Protein AF-A0A4S3FTH3-F1 (afdb_monomer)

Secondary structure (DSSP, 8-state):
------TTTT----B----HHHHHHHHHHHTS---SSHHHHHHHHHHHHHHHHTTTS-BHHHHHHHHHHHHHHHTTS-HHHHHHHHHTT-

Foldseek 3Di:
DPPPPDPLPPPDWAAADDDPVNLVVLVVVLPDDDDPDPLRVLVNVLSVCCNVPCVVRRTPSVNVVSVVVSLVVCPPPDPVSNVSNVVVVD

Mean predicted aligned error: 4.24 Å

pLDDT: mean 91.96, std 10.02, range [39.34, 98.31]

Radius of gyration: 14.23 Å; Cα contacts (8 Å, |Δi|>4): 72; chains: 1; bounding box: 38×28×33 Å

Structure (mmCIF, N/CA/C/O backbone):
data_AF-A0A4S3FTH3-F1
#
_entry.id   AF-A0A4S3FTH3-F1
#
loop_
_atom_site.group_PDB
_atom_site.id
_atom_site.type_symbol
_atom_site.label_atom_id
_atom_site.label_alt_id
_atom_site.label_comp_id
_atom_site.label_asym_id
_atom_site.label_entity_id
_atom_site.label_seq_id
_atom_site.pdbx_PDB_ins_code
_atom_site.Cartn_x
_atom_site.Cartn_y
_atom_site.Cartn_z
_atom_site.occupancy
_atom_site.B_iso_or_equiv
_atom_site.auth_seq_id
_atom_site.auth_comp_id
_atom_site.auth_asym_id
_atom_site.auth_atom_id
_atom_site.pdbx_PDB_model_num
ATOM 1 N N . MET A 1 1 ? -26.494 -18.632 -0.562 1.00 39.34 1 MET A N 1
ATOM 2 C CA . MET A 1 1 ? -25.043 -18.703 -0.832 1.00 39.34 1 MET A CA 1
ATOM 3 C C . MET A 1 1 ? -24.675 -17.528 -1.718 1.00 39.34 1 MET A C 1
ATOM 5 O O . MET A 1 1 ? -24.890 -17.589 -2.920 1.00 39.34 1 MET A O 1
ATOM 9 N N . THR A 1 2 ? -24.218 -16.423 -1.138 1.00 43.78 2 THR A N 1
ATOM 10 C CA . THR A 1 2 ? -23.643 -15.321 -1.916 1.00 43.78 2 THR A CA 1
ATOM 11 C C . THR A 1 2 ? -22.274 -15.784 -2.397 1.00 43.78 2 THR A C 1
ATOM 13 O O . THR A 1 2 ? -21.389 -16.048 -1.590 1.00 43.78 2 THR A O 1
ATOM 16 N N . ILE A 1 3 ? -22.119 -15.963 -3.708 1.00 52.09 3 ILE A N 1
ATOM 17 C CA . ILE A 1 3 ? -20.813 -16.202 -4.320 1.00 52.09 3 ILE A CA 1
ATOM 18 C C . ILE A 1 3 ? -20.043 -14.889 -4.174 1.00 52.09 3 ILE A C 1
ATOM 20 O O . ILE A 1 3 ? -20.237 -13.960 -4.956 1.00 52.09 3 ILE A O 1
ATOM 24 N N . THR A 1 4 ? -19.215 -14.774 -3.137 1.00 71.19 4 THR A N 1
ATOM 25 C CA . THR A 1 4 ? -18.263 -13.669 -3.026 1.00 71.19 4 THR A CA 1
ATOM 26 C C . THR A 1 4 ? -17.229 -13.872 -4.125 1.00 71.19 4 THR A C 1
ATOM 28 O O . THR A 1 4 ? -16.353 -14.728 -4.025 1.00 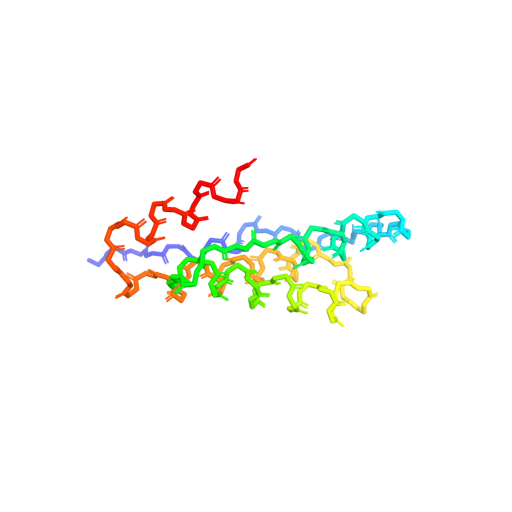71.19 4 THR A O 1
ATOM 31 N N . ARG A 1 5 ? -17.388 -13.149 -5.236 1.00 73.12 5 ARG A N 1
ATOM 32 C CA . ARG A 1 5 ? -16.445 -13.175 -6.357 1.00 73.12 5 ARG A CA 1
ATOM 33 C C . ARG A 1 5 ? -15.068 -12.733 -5.854 1.00 73.12 5 ARG A C 1
ATOM 35 O O . ARG A 1 5 ? -14.977 -11.679 -5.231 1.00 73.12 5 ARG A O 1
ATOM 42 N N . ASP A 1 6 ? -14.015 -13.501 -6.148 1.00 79.31 6 ASP A N 1
ATOM 43 C CA . ASP A 1 6 ? -12.639 -13.077 -5.857 1.00 79.31 6 ASP A CA 1
ATOM 44 C C . ASP A 1 6 ? -12.369 -11.745 -6.585 1.00 79.31 6 ASP A C 1
ATOM 46 O O . ASP A 1 6 ? -12.457 -11.711 -7.821 1.00 79.31 6 ASP A O 1
ATOM 50 N N . PRO A 1 7 ? -12.061 -10.648 -5.869 1.00 80.94 7 PRO A N 1
ATOM 51 C CA . PRO A 1 7 ? -11.826 -9.343 -6.481 1.00 80.94 7 PRO A CA 1
ATOM 52 C C . PRO A 1 7 ? -10.637 -9.337 -7.452 1.00 80.94 7 PRO A C 1
ATOM 54 O O .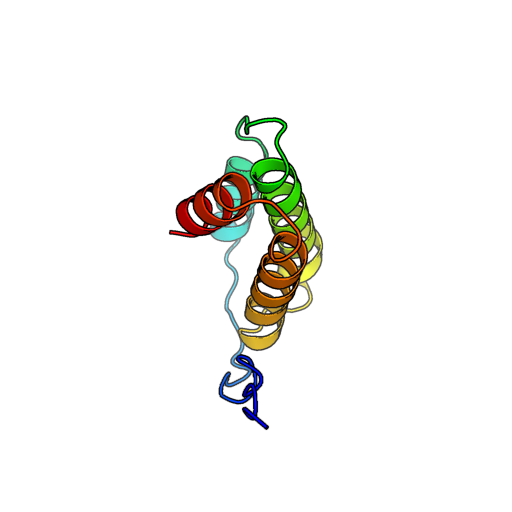 PRO A 1 7 ? -10.572 -8.467 -8.320 1.00 80.94 7 PRO A O 1
ATOM 57 N N . LEU A 1 8 ? -9.719 -10.308 -7.364 1.00 88.25 8 LEU A 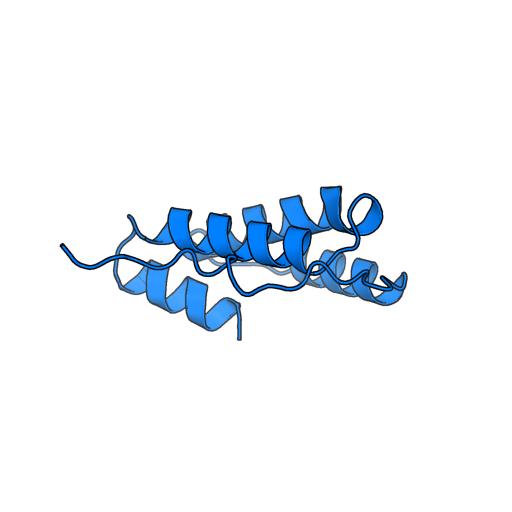N 1
ATOM 58 C CA . LEU A 1 8 ? -8.603 -10.425 -8.305 1.00 88.25 8 LEU A CA 1
ATOM 59 C C . LEU A 1 8 ? -8.948 -11.207 -9.578 1.00 88.25 8 LEU A C 1
ATOM 61 O O . LEU A 1 8 ? -8.181 -11.153 -10.535 1.00 88.25 8 LEU A O 1
ATOM 65 N N . SER A 1 9 ? -10.104 -11.879 -9.642 1.00 88.19 9 SER A N 1
ATOM 66 C CA . SER A 1 9 ? -10.488 -12.722 -10.790 1.00 88.19 9 SER A CA 1
ATOM 67 C C . SER A 1 9 ? -10.606 -11.968 -12.121 1.00 88.19 9 SER A C 1
ATOM 69 O O . SER A 1 9 ? -10.522 -12.577 -13.184 1.00 88.19 9 SER A O 1
ATOM 71 N N . SER A 1 10 ? -10.794 -10.646 -12.083 1.00 87.81 10 SER A N 1
ATOM 72 C CA . SER A 1 10 ? -10.842 -9.776 -13.266 1.00 87.81 10 SER A CA 1
ATOM 73 C C . SER A 1 10 ? -9.569 -8.950 -13.478 1.00 87.81 10 SER A C 1
ATOM 75 O O . SER A 1 10 ? -9.531 -8.105 -14.373 1.00 87.81 10 SER A O 1
ATOM 77 N N . VAL A 1 11 ? -8.540 -9.126 -12.646 1.00 90.19 11 VAL A N 1
ATOM 78 C CA . VAL A 1 11 ? -7.293 -8.365 -12.762 1.00 90.19 11 VAL A CA 1
ATOM 79 C C . VAL A 1 11 ? -6.408 -9.019 -13.813 1.00 90.19 11 VAL A C 1
ATOM 81 O O . VAL A 1 11 ? -5.865 -10.099 -13.607 1.00 90.19 11 VAL A O 1
ATOM 84 N N . VAL A 1 12 ? -6.233 -8.328 -14.938 1.00 91.19 12 VAL A N 1
ATOM 85 C CA . VAL A 1 12 ? -5.222 -8.692 -15.934 1.00 91.19 12 VAL A CA 1
ATOM 86 C C . VAL A 1 12 ? -3.834 -8.474 -15.335 1.00 91.19 12 VAL A C 1
ATOM 88 O O . VAL A 1 12 ? -3.530 -7.372 -14.862 1.00 91.19 12 VAL A O 1
ATOM 91 N N . ASP A 1 13 ? -2.999 -9.511 -15.375 1.00 94.06 13 ASP A N 1
ATOM 92 C CA . ASP A 1 13 ? -1.619 -9.463 -14.897 1.00 94.06 13 ASP A CA 1
ATOM 93 C C . ASP A 1 13 ? -0.708 -8.736 -15.897 1.00 94.06 13 ASP A C 1
ATOM 95 O O . ASP A 1 13 ? 0.024 -9.334 -16.681 1.00 94.06 13 ASP A O 1
ATOM 99 N N . ALA A 1 14 ? -0.829 -7.409 -15.924 1.00 94.19 14 ALA A N 1
ATOM 100 C CA . ALA A 1 14 ? -0.035 -6.548 -16.789 1.00 94.19 14 ALA A CA 1
ATOM 101 C C . ALA A 1 14 ? 1.297 -6.168 -16.116 1.00 94.19 14 ALA A C 1
ATOM 103 O O . ALA A 1 14 ? 1.292 -5.839 -14.922 1.00 94.19 14 ALA A O 1
ATOM 104 N N . PRO A 1 15 ? 2.421 -6.142 -16.858 1.00 96.31 15 PRO A N 1
ATOM 105 C CA . PRO A 1 15 ? 3.682 -5.639 -16.335 1.00 96.31 15 PRO A CA 1
ATOM 106 C C . PRO A 1 15 ? 3.570 -4.144 -16.009 1.00 96.31 15 PRO A C 1
ATOM 108 O O . PRO A 1 15 ? 2.903 -3.377 -16.705 1.00 96.31 15 PRO A O 1
ATOM 111 N N . LEU A 1 16 ? 4.246 -3.732 -14.946 1.00 95.62 16 LEU A N 1
ATOM 112 C CA . LEU A 1 16 ? 4.379 -2.355 -14.500 1.00 95.62 16 LEU A CA 1
ATOM 113 C C . LEU A 1 16 ? 5.810 -1.890 -14.754 1.00 95.62 16 LEU A C 1
ATOM 115 O O . LEU A 1 16 ? 6.769 -2.623 -14.530 1.00 95.62 16 LEU A O 1
ATOM 119 N N . PHE A 1 17 ? 5.965 -0.641 -15.174 1.00 95.19 17 PHE A N 1
ATOM 120 C CA . PHE A 1 17 ? 7.276 -0.012 -15.251 1.00 95.19 17 PHE A CA 1
ATOM 121 C C . PHE A 1 17 ? 7.499 0.836 -13.999 1.00 95.19 17 PHE A C 1
ATOM 123 O O . PHE A 1 17 ? 6.956 1.935 -13.872 1.00 95.19 17 PHE A O 1
ATOM 130 N N . ILE A 1 18 ? 8.262 0.304 -13.043 1.00 94.00 18 ILE A N 1
ATOM 131 C CA . ILE A 1 18 ? 8.553 0.989 -11.781 1.00 94.00 18 ILE A CA 1
ATOM 132 C C . ILE A 1 18 ? 9.821 1.823 -11.950 1.00 94.00 18 ILE A C 1
ATOM 134 O O . ILE A 1 18 ? 10.931 1.297 -11.975 1.00 94.00 18 ILE A O 1
ATOM 138 N N . VAL A 1 19 ? 9.660 3.139 -12.064 1.00 94.75 19 VAL A N 1
ATOM 139 C CA . VAL A 1 19 ? 10.801 4.063 -12.124 1.00 94.75 19 VAL A CA 1
ATOM 140 C C . VAL A 1 19 ? 1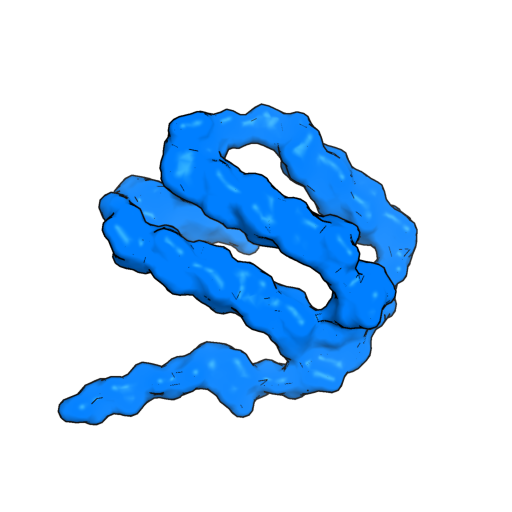1.370 4.330 -10.724 1.00 94.75 19 VAL A C 1
ATOM 142 O O . VAL A 1 19 ? 10.602 4.327 -9.757 1.00 94.75 19 VAL A O 1
ATOM 145 N N . PRO A 1 20 ? 12.674 4.647 -10.582 1.00 95.44 20 PRO A N 1
ATOM 146 C CA . PRO A 1 20 ? 13.298 4.897 -9.277 1.00 95.44 20 PRO A CA 1
ATOM 147 C C . PRO A 1 20 ? 12.542 5.909 -8.407 1.00 95.44 20 PRO A C 1
ATOM 149 O O . PRO A 1 20 ? 12.301 5.656 -7.230 1.00 95.44 20 PRO A O 1
ATOM 152 N N . ARG A 1 21 ? 12.035 6.989 -9.018 1.00 96.75 21 ARG A N 1
ATOM 153 C CA . ARG A 1 21 ? 11.244 8.021 -8.330 1.00 96.75 21 ARG A CA 1
ATOM 154 C C . ARG A 1 21 ? 9.994 7.474 -7.627 1.00 96.75 21 ARG A C 1
ATOM 156 O O . ARG A 1 21 ? 9.587 8.030 -6.613 1.00 96.75 21 ARG A O 1
ATOM 163 N N . VAL A 1 22 ? 9.369 6.418 -8.152 1.00 95.31 22 VAL A N 1
ATOM 164 C CA . VAL A 1 22 ? 8.203 5.786 -7.508 1.00 95.31 22 VAL A CA 1
ATOM 165 C C . VAL A 1 22 ? 8.630 5.075 -6.228 1.00 95.31 22 VAL A C 1
ATOM 167 O O . VAL A 1 22 ? 7.959 5.208 -5.209 1.00 95.31 22 VAL A O 1
ATOM 170 N N . LEU A 1 23 ? 9.770 4.379 -6.247 1.00 96.06 23 LEU A N 1
ATOM 171 C CA . LEU A 1 23 ? 10.323 3.740 -5.052 1.00 96.06 23 LEU A CA 1
ATOM 172 C C . LEU A 1 23 ? 10.742 4.779 -4.013 1.00 96.06 23 LEU A C 1
ATOM 174 O O . LEU A 1 23 ? 10.474 4.596 -2.831 1.00 96.06 23 LEU A O 1
ATOM 178 N N . ASP A 1 24 ? 11.340 5.889 -4.442 1.00 97.69 24 ASP A N 1
ATOM 179 C CA . ASP A 1 24 ? 11.723 6.974 -3.536 1.00 97.69 24 ASP A CA 1
ATOM 180 C C . ASP A 1 24 ? 10.503 7.634 -2.891 1.00 97.69 24 ASP A C 1
ATOM 182 O O . ASP A 1 24 ? 10.497 7.879 -1.686 1.00 97.69 24 ASP A O 1
ATOM 186 N N . ALA A 1 25 ? 9.434 7.855 -3.661 1.00 96.56 25 ALA A N 1
ATOM 187 C CA . ALA A 1 25 ? 8.172 8.354 -3.128 1.00 96.56 25 ALA A CA 1
ATOM 188 C C . ALA A 1 25 ? 7.541 7.365 -2.136 1.00 96.56 25 ALA A C 1
ATOM 190 O O . ALA A 1 25 ? 7.048 7.785 -1.091 1.00 96.56 25 ALA A O 1
ATOM 191 N N . LEU A 1 26 ? 7.598 6.062 -2.425 1.00 96.12 26 LEU A N 1
ATOM 192 C CA . LEU A 1 26 ? 7.081 5.024 -1.536 1.00 96.12 26 LEU A CA 1
ATOM 193 C C . LEU A 1 26 ? 7.879 4.946 -0.225 1.00 96.12 26 LEU A C 1
ATOM 195 O O . LEU A 1 26 ? 7.279 4.856 0.843 1.00 96.12 26 LEU A O 1
ATOM 199 N N . ARG A 1 27 ? 9.213 5.065 -0.285 1.00 97.75 27 ARG A N 1
ATOM 200 C CA . ARG A 1 27 ? 10.087 5.169 0.900 1.00 97.75 27 ARG A CA 1
ATOM 201 C C . ARG A 1 27 ? 9.772 6.421 1.710 1.00 97.75 27 ARG A C 1
ATOM 203 O O . ARG A 1 27 ? 9.541 6.336 2.907 1.00 97.75 27 ARG A O 1
ATOM 210 N N . ALA A 1 28 ? 9.682 7.579 1.059 1.00 97.25 28 ALA A N 1
ATOM 211 C CA . ALA A 1 28 ? 9.349 8.828 1.738 1.00 97.25 28 ALA A CA 1
ATOM 212 C C . ALA A 1 28 ? 7.956 8.779 2.384 1.00 97.25 28 ALA A C 1
ATOM 214 O O . ALA A 1 28 ? 7.754 9.324 3.466 1.00 97.25 28 ALA A O 1
ATOM 215 N N . TYR A 1 29 ? 6.991 8.118 1.739 1.00 95.38 29 TYR A N 1
ATOM 216 C CA . TYR A 1 29 ? 5.674 7.884 2.319 1.00 95.38 29 TYR A CA 1
ATOM 217 C C . TYR A 1 29 ? 5.746 6.924 3.510 1.00 95.38 29 TYR A C 1
ATOM 219 O O . TYR A 1 29 ? 5.074 7.182 4.505 1.00 95.38 29 TYR A O 1
ATOM 227 N N . ARG A 1 30 ? 6.587 5.877 3.453 1.00 95.50 30 ARG A N 1
ATOM 228 C CA . ARG A 1 30 ? 6.831 4.912 4.541 1.00 95.50 30 ARG A CA 1
ATOM 229 C C . ARG A 1 30 ? 7.389 5.553 5.818 1.00 95.50 30 ARG A C 1
ATOM 231 O O . ARG A 1 30 ? 6.953 5.172 6.905 1.00 95.50 30 ARG A O 1
ATOM 238 N N . GLU A 1 31 ? 8.238 6.563 5.689 1.00 96.19 31 GLU A N 1
ATOM 239 C CA . GLU A 1 31 ? 8.843 7.279 6.824 1.00 96.19 31 GLU A CA 1
ATOM 240 C C . GLU A 1 31 ? 7.910 8.295 7.504 1.00 96.19 31 GLU A C 1
ATOM 242 O O . GLU A 1 31 ? 8.238 8.839 8.559 1.00 96.19 31 GLU A O 1
ATOM 247 N N . ARG A 1 32 ? 6.736 8.591 6.926 1.00 93.94 32 ARG A N 1
ATOM 248 C CA . ARG A 1 32 ? 5.798 9.530 7.555 1.00 93.94 32 ARG A CA 1
ATOM 249 C C . ARG A 1 32 ? 5.271 8.961 8.877 1.00 93.94 32 ARG A C 1
ATOM 251 O O . ARG A 1 32 ? 4.880 7.793 8.900 1.00 93.94 32 ARG A O 1
ATOM 258 N N . PRO A 1 33 ? 5.182 9.776 9.945 1.00 91.69 33 PRO A N 1
ATOM 259 C CA . PRO A 1 33 ? 4.515 9.372 11.175 1.00 91.69 33 PRO A CA 1
ATOM 260 C C . PRO A 1 33 ? 3.066 8.971 10.900 1.00 91.69 33 PRO A C 1
ATOM 262 O O . PRO A 1 33 ? 2.354 9.657 10.163 1.00 91.69 33 PRO A O 1
ATOM 265 N N . ARG A 1 34 ? 2.623 7.878 11.519 1.00 88.56 34 ARG A N 1
ATOM 266 C CA . ARG A 1 34 ? 1.233 7.410 11.477 1.00 88.56 34 ARG A CA 1
ATOM 267 C C . ARG A 1 34 ? 0.728 7.157 12.886 1.00 88.56 34 ARG A C 1
ATOM 269 O O . ARG A 1 34 ? 1.511 7.012 13.824 1.00 88.56 34 ARG A O 1
ATOM 276 N N . SER A 1 35 ? -0.590 7.111 13.028 1.00 86.44 35 SER A N 1
ATOM 277 C CA . SER A 1 35 ? -1.237 6.704 14.268 1.00 86.44 35 SER A CA 1
ATOM 278 C C . SER A 1 35 ? -0.830 5.276 14.634 1.00 86.44 35 SER A C 1
ATOM 280 O O . SER A 1 35 ? -0.829 4.384 13.790 1.00 86.44 35 SER A O 1
ATOM 282 N N . ALA A 1 36 ? -0.530 5.044 15.912 1.00 89.69 36 ALA A N 1
ATOM 283 C CA . ALA A 1 36 ? -0.222 3.716 16.450 1.00 89.69 36 ALA A CA 1
ATOM 284 C C . ALA A 1 36 ? -1.492 2.864 16.661 1.00 89.69 36 ALA A C 1
ATOM 286 O O . ALA A 1 36 ? -1.661 2.220 17.692 1.00 89.69 36 ALA A O 1
ATOM 287 N N . ASN A 1 37 ? -2.416 2.913 15.702 1.00 91.75 37 ASN A N 1
ATOM 288 C CA . ASN A 1 37 ? -3.663 2.159 15.703 1.00 91.75 37 ASN A CA 1
ATOM 289 C C . ASN A 1 37 ? -3.612 1.035 14.649 1.00 91.75 37 ASN A C 1
ATOM 291 O O . ASN A 1 37 ? -2.692 1.019 13.822 1.00 91.75 37 ASN A O 1
ATOM 295 N N . PRO A 1 38 ? -4.574 0.093 14.651 1.00 93.12 38 PRO A N 1
ATOM 296 C CA . PRO A 1 38 ? -4.550 -1.041 13.726 1.00 93.12 38 PRO A CA 1
ATOM 297 C C . PRO A 1 38 ? -4.479 -0.624 12.250 1.00 93.12 38 PRO A C 1
ATOM 299 O O . PRO A 1 38 ? -3.758 -1.237 11.466 1.00 93.12 38 PRO A O 1
ATOM 302 N N . ALA A 1 39 ? -5.148 0.472 11.875 1.00 94.44 39 ALA A N 1
ATOM 303 C CA . ALA A 1 39 ? -5.103 1.014 10.518 1.00 94.44 39 ALA A CA 1
ATOM 304 C C . ALA A 1 39 ? -3.690 1.467 10.111 1.00 94.44 39 ALA A C 1
ATOM 306 O O . ALA A 1 39 ? -3.210 1.111 9.034 1.00 94.44 39 ALA A O 1
ATOM 307 N N . GLY A 1 40 ? -3.009 2.223 10.978 1.00 94.81 40 GLY A N 1
ATOM 308 C CA . GLY A 1 40 ? -1.636 2.672 10.754 1.00 94.81 40 GLY A CA 1
ATOM 309 C C . GLY A 1 40 ? -0.658 1.503 10.659 1.00 94.81 40 GLY A C 1
ATOM 310 O O . GLY A 1 40 ? 0.122 1.436 9.712 1.00 94.81 40 GLY A O 1
ATOM 311 N N . ALA A 1 41 ? -0.761 0.535 11.573 1.00 94.50 41 ALA A N 1
ATOM 312 C CA . ALA A 1 41 ? 0.067 -0.671 11.553 1.00 94.50 41 ALA A CA 1
ATOM 313 C C . ALA A 1 41 ? -0.130 -1.492 10.266 1.00 94.50 41 ALA A C 1
ATOM 315 O O . ALA A 1 41 ? 0.836 -1.984 9.678 1.00 94.50 41 ALA A O 1
ATOM 316 N N . GLN A 1 42 ? -1.372 -1.604 9.787 1.00 95.56 42 GLN A N 1
ATOM 317 C CA . GLN A 1 42 ? -1.661 -2.356 8.573 1.00 95.56 42 GLN A CA 1
ATOM 318 C C . GLN A 1 42 ? -1.195 -1.643 7.301 1.00 95.56 42 GLN A C 1
ATOM 320 O O . GLN A 1 42 ? -0.781 -2.297 6.337 1.00 95.56 42 GLN A O 1
ATOM 325 N N . LEU A 1 43 ? -1.222 -0.310 7.295 1.00 96.56 43 LEU A N 1
ATOM 326 C CA . LEU A 1 43 ? -0.656 0.480 6.209 1.00 96.56 43 LEU A CA 1
ATOM 327 C C . LEU A 1 43 ? 0.868 0.332 6.156 1.00 96.56 43 LEU A C 1
ATOM 329 O O . LEU A 1 43 ? 1.409 0.109 5.075 1.00 96.56 43 LEU A O 1
ATOM 333 N N . ASP A 1 44 ? 1.550 0.358 7.300 1.00 96.50 44 ASP A N 1
ATOM 334 C CA . ASP A 1 44 ? 2.993 0.101 7.387 1.00 96.50 44 ASP A CA 1
ATOM 335 C C . ASP A 1 44 ? 3.351 -1.263 6.804 1.00 96.50 44 ASP A C 1
ATOM 337 O O . ASP A 1 44 ? 4.208 -1.357 5.925 1.00 96.50 44 ASP A O 1
ATOM 341 N N . ALA A 1 45 ? 2.621 -2.303 7.209 1.00 96.75 45 ALA A N 1
ATOM 342 C CA . ALA A 1 45 ? 2.825 -3.652 6.700 1.00 96.75 45 ALA A CA 1
ATOM 343 C C . ALA A 1 45 ? 2.590 -3.756 5.181 1.00 96.75 45 ALA A C 1
ATOM 345 O O . ALA A 1 45 ? 3.313 -4.476 4.487 1.00 96.75 45 ALA A O 1
ATOM 346 N N . LEU A 1 46 ? 1.593 -3.047 4.635 1.00 97.69 46 LEU A N 1
ATOM 347 C CA . LEU A 1 46 ? 1.374 -2.973 3.187 1.00 97.69 46 LEU A CA 1
ATOM 348 C C . LEU A 1 46 ? 2.564 -2.311 2.478 1.00 97.69 46 LEU A C 1
ATOM 350 O O . LEU A 1 46 ? 3.062 -2.853 1.490 1.00 97.69 46 LEU A O 1
ATOM 354 N N . LEU A 1 47 ? 3.029 -1.168 2.980 1.00 97.69 47 LEU A N 1
ATOM 355 C CA . LEU A 1 47 ? 4.149 -0.430 2.399 1.00 97.69 47 LEU A CA 1
ATOM 356 C C . LEU A 1 47 ? 5.451 -1.236 2.446 1.00 97.69 47 LEU A C 1
ATOM 358 O O . LEU A 1 47 ? 6.177 -1.261 1.453 1.00 97.69 47 LEU A O 1
ATOM 362 N N . ASP A 1 48 ? 5.705 -1.947 3.545 1.00 97.94 48 ASP A N 1
ATOM 363 C C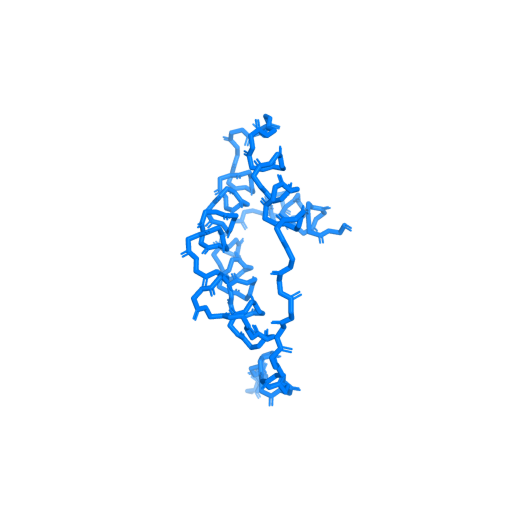A . ASP A 1 48 ? 6.872 -2.819 3.701 1.00 97.94 48 ASP A CA 1
ATOM 364 C C . ASP A 1 48 ? 6.861 -3.957 2.675 1.00 97.94 48 ASP A C 1
ATOM 366 O O . ASP A 1 48 ? 7.865 -4.199 1.999 1.00 97.94 48 ASP A O 1
ATOM 370 N N . ARG A 1 49 ? 5.703 -4.604 2.469 1.00 98.31 49 ARG A N 1
ATOM 371 C CA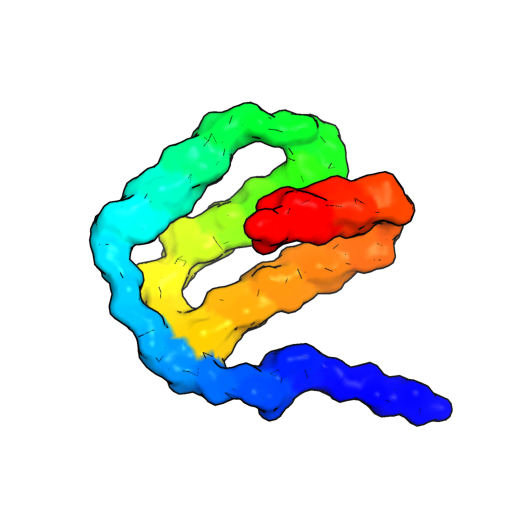 . ARG A 1 49 ? 5.543 -5.621 1.417 1.00 98.31 49 ARG A CA 1
ATOM 372 C C . ARG A 1 49 ? 5.813 -5.042 0.031 1.00 98.31 49 ARG A C 1
ATOM 374 O O . ARG A 1 49 ? 6.554 -5.649 -0.742 1.00 98.31 49 ARG A O 1
ATOM 381 N N . LEU A 1 50 ? 5.238 -3.879 -0.288 1.00 98.06 50 LEU A N 1
ATOM 382 C CA . LEU A 1 50 ? 5.427 -3.224 -1.585 1.00 98.06 50 LEU A CA 1
ATOM 383 C C . LEU A 1 50 ? 6.900 -2.864 -1.823 1.00 98.06 50 LEU A C 1
ATOM 385 O O . LEU A 1 50 ? 7.434 -3.198 -2.879 1.00 98.06 50 LEU A O 1
ATOM 389 N N . LEU A 1 51 ? 7.571 -2.246 -0.848 1.00 97.81 51 LEU A N 1
ATOM 390 C CA . LEU A 1 51 ? 8.985 -1.871 -0.946 1.00 97.81 51 LEU A CA 1
ATOM 391 C C . LEU A 1 51 ? 9.905 -3.081 -1.121 1.00 97.81 51 LEU A C 1
ATOM 393 O O . LEU A 1 51 ? 10.855 -3.009 -1.900 1.00 97.81 51 LEU A O 1
ATOM 397 N N . ALA A 1 52 ? 9.613 -4.188 -0.437 1.00 97.44 52 ALA A N 1
ATOM 398 C CA . ALA A 1 52 ? 10.404 -5.408 -0.535 1.00 97.44 52 ALA A CA 1
ATOM 399 C C . ALA A 1 52 ? 10.217 -6.145 -1.873 1.00 97.44 52 ALA A C 1
ATOM 401 O O . ALA A 1 52 ? 11.150 -6.786 -2.353 1.00 97.44 52 ALA A O 1
ATOM 402 N N . GLY A 1 53 ? 9.019 -6.087 -2.470 1.00 96.75 53 GLY A N 1
ATOM 403 C CA . GLY A 1 53 ? 8.652 -6.988 -3.566 1.00 96.75 53 GLY A CA 1
ATOM 404 C C . GLY A 1 53 ? 8.394 -6.348 -4.929 1.00 96.75 53 GLY A C 1
ATOM 405 O O . GLY A 1 53 ? 8.587 -7.020 -5.940 1.00 96.75 53 GLY A O 1
ATOM 406 N N . VAL A 1 54 ? 8.000 -5.071 -5.013 1.00 96.81 54 VAL A N 1
ATOM 407 C CA . VAL A 1 54 ? 7.481 -4.500 -6.275 1.00 96.81 54 VAL A CA 1
ATOM 408 C C . VAL A 1 54 ? 8.535 -4.413 -7.382 1.00 96.81 54 VAL A C 1
ATOM 410 O O . VAL A 1 54 ? 8.198 -4.518 -8.555 1.00 96.81 54 VAL A O 1
ATOM 413 N N . ALA A 1 55 ? 9.817 -4.268 -7.032 1.00 94.69 55 ALA A N 1
ATOM 414 C CA . ALA A 1 55 ? 10.905 -4.266 -8.010 1.00 94.69 55 ALA A CA 1
ATOM 415 C C . ALA A 1 55 ? 11.188 -5.670 -8.580 1.00 94.69 55 ALA A C 1
ATOM 417 O O . ALA A 1 55 ? 11.557 -5.791 -9.745 1.00 94.69 55 ALA A O 1
ATOM 418 N N . ALA A 1 56 ? 10.995 -6.722 -7.776 1.00 96.19 56 ALA A N 1
ATOM 419 C CA . ALA A 1 56 ? 11.165 -8.116 -8.192 1.00 96.19 56 ALA A CA 1
ATOM 420 C C . ALA A 1 56 ? 9.912 -8.680 -8.888 1.00 96.19 56 ALA A C 1
ATOM 422 O O . ALA A 1 56 ? 10.009 -9.581 -9.720 1.00 96.19 56 ALA A O 1
ATOM 423 N N . HIS A 1 57 ? 8.739 -8.132 -8.567 1.00 96.88 57 HIS A N 1
ATOM 424 C CA . HIS A 1 57 ? 7.443 -8.542 -9.102 1.00 96.88 57 HIS A CA 1
ATOM 425 C C . HIS A 1 57 ? 6.638 -7.328 -9.589 1.00 96.88 57 HIS A C 1
ATOM 427 O O . HIS A 1 57 ? 5.587 -7.010 -9.021 1.00 96.88 57 HIS A O 1
ATOM 433 N N . PRO A 1 58 ? 7.106 -6.620 -10.632 1.00 96.38 58 PRO A N 1
ATOM 434 C CA . PRO A 1 58 ? 6.468 -5.399 -11.095 1.00 96.38 58 PRO A CA 1
ATOM 435 C C . PRO A 1 58 ? 5.256 -5.746 -11.962 1.00 96.38 58 PRO A C 1
ATOM 437 O O . PRO A 1 58 ? 5.264 -5.534 -13.170 1.00 96.38 58 PRO A O 1
ATOM 440 N N . THR A 1 59 ? 4.210 -6.317 -11.369 1.00 97.50 59 THR A N 1
ATOM 441 C CA . THR A 1 59 ? 2.976 -6.638 -12.086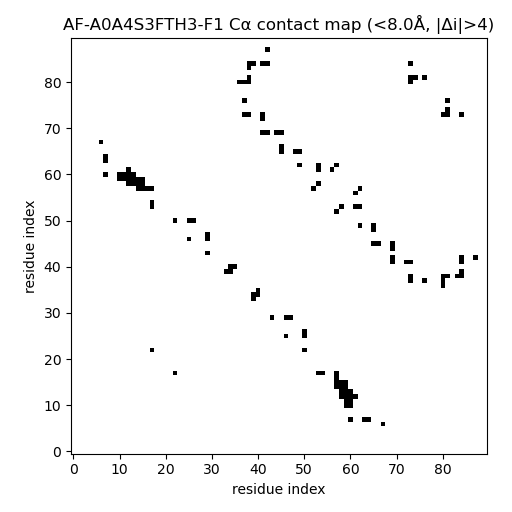 1.00 97.50 59 THR A CA 1
ATOM 442 C C . THR A 1 59 ? 1.751 -6.118 -11.356 1.00 97.50 59 THR A C 1
ATOM 444 O O . THR A 1 59 ? 1.704 -6.038 -10.124 1.00 97.50 59 THR A O 1
ATOM 447 N N . LYS A 1 60 ? 0.727 -5.755 -12.133 1.00 96.12 60 LYS A N 1
ATOM 448 C CA . LYS A 1 60 ? -0.541 -5.260 -11.601 1.00 96.12 60 LYS A CA 1
ATOM 449 C C . LYS A 1 60 ? -1.168 -6.285 -10.663 1.00 96.12 60 LYS A C 1
ATOM 451 O O . LYS A 1 60 ? -1.649 -5.903 -9.601 1.00 96.12 60 LYS A O 1
ATOM 456 N N . PHE A 1 61 ? -1.146 -7.569 -11.022 1.00 96.81 61 PHE A N 1
ATOM 457 C CA . PHE A 1 61 ? -1.723 -8.609 -10.177 1.00 96.81 61 PHE A CA 1
ATOM 458 C C . PHE A 1 61 ? -1.003 -8.699 -8.833 1.00 96.81 61 PHE A C 1
ATOM 460 O O . PHE A 1 61 ? -1.660 -8.712 -7.792 1.00 96.81 61 PHE A O 1
ATOM 467 N N . TRP A 1 62 ? 0.335 -8.705 -8.838 1.00 97.25 62 TRP A N 1
ATOM 468 C CA . TRP A 1 62 ? 1.112 -8.802 -7.607 1.00 97.25 62 TRP A CA 1
ATOM 469 C C . TRP A 1 62 ? 0.834 -7.626 -6.669 1.00 97.25 62 TRP A C 1
ATOM 471 O O . TRP A 1 62 ? 0.589 -7.848 -5.482 1.00 97.25 62 TRP A O 1
ATOM 481 N N . VAL A 1 63 ? 0.792 -6.398 -7.203 1.00 96.81 63 VAL A N 1
ATOM 482 C CA . VAL A 1 63 ? 0.459 -5.195 -6.427 1.00 96.81 63 VAL A CA 1
ATOM 483 C C . VAL A 1 63 ? -0.955 -5.297 -5.863 1.00 96.81 63 VAL A C 1
ATOM 485 O O . VAL A 1 63 ? -1.129 -5.208 -4.651 1.00 96.81 63 VAL A O 1
ATOM 488 N N . MET A 1 64 ? -1.961 -5.562 -6.703 1.00 96.44 64 MET A N 1
ATOM 489 C CA . MET A 1 64 ? -3.360 -5.662 -6.264 1.00 96.44 64 MET A CA 1
ATOM 490 C C . MET A 1 64 ? -3.567 -6.755 -5.210 1.00 96.44 64 MET A C 1
ATOM 492 O O . MET A 1 64 ? -4.392 -6.592 -4.310 1.00 96.44 64 MET A O 1
ATOM 496 N N . ARG A 1 65 ? -2.789 -7.843 -5.269 1.00 96.44 65 ARG A N 1
ATOM 497 C CA . ARG A 1 65 ? -2.787 -8.879 -4.235 1.00 96.44 65 ARG A CA 1
ATOM 498 C C . ARG A 1 65 ? -2.361 -8.333 -2.874 1.00 96.44 65 ARG A C 1
ATOM 500 O O . ARG A 1 65 ? -3.033 -8.626 -1.893 1.00 96.44 65 ARG A O 1
ATOM 507 N N . GLN A 1 66 ? -1.325 -7.493 -2.813 1.00 97.31 66 GL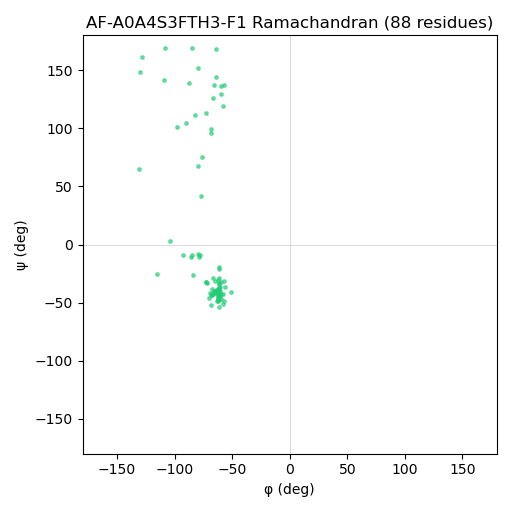N A N 1
ATOM 508 C CA . GLN A 1 66 ? -0.878 -6.9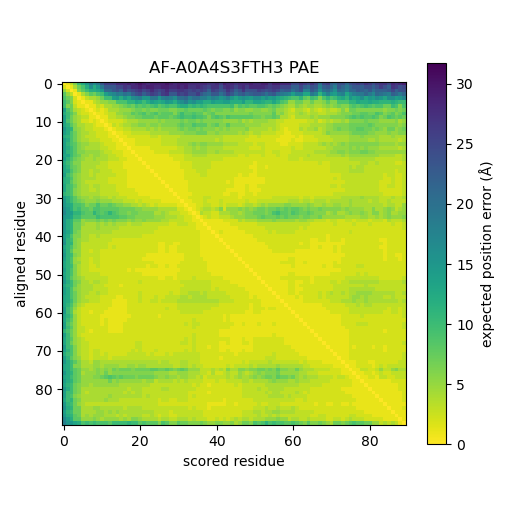00 -1.545 1.00 97.31 66 GLN A CA 1
ATOM 509 C C . GLN A 1 66 ? -1.962 -6.016 -0.921 1.00 97.31 66 GLN A C 1
ATOM 511 O O . GLN A 1 66 ? -2.160 -6.060 0.292 1.00 97.31 66 GLN A O 1
ATOM 516 N N . PHE A 1 67 ? -2.687 -5.249 -1.744 1.00 95.88 67 PHE A N 1
ATOM 517 C CA . PHE A 1 67 ? -3.813 -4.425 -1.291 1.00 95.88 67 PHE A CA 1
ATOM 518 C C . PHE A 1 67 ? -4.994 -5.276 -0.812 1.00 95.88 67 PHE A C 1
ATOM 520 O O . PHE A 1 67 ? -5.553 -4.985 0.242 1.00 95.88 67 PHE A O 1
ATOM 527 N N . ARG A 1 68 ? -5.355 -6.345 -1.536 1.00 94.31 68 ARG A N 1
ATOM 528 C CA . ARG A 1 68 ? -6.400 -7.287 -1.099 1.00 94.31 68 ARG A CA 1
ATOM 529 C C . ARG A 1 68 ? -6.052 -7.902 0.253 1.00 94.31 68 ARG A C 1
ATOM 531 O O . ARG A 1 68 ? -6.879 -7.865 1.157 1.00 94.31 68 ARG A O 1
ATOM 538 N N . ASP A 1 69 ? -4.844 -8.441 0.388 1.00 94.62 69 ASP A N 1
ATOM 539 C CA . ASP A 1 69 ? -4.395 -9.080 1.626 1.00 94.62 69 ASP A CA 1
ATOM 540 C C . ASP A 1 69 ? -4.383 -8.054 2.777 1.00 94.62 69 ASP A C 1
ATOM 542 O O . ASP A 1 69 ? -4.720 -8.374 3.917 1.00 94.62 69 ASP A O 1
ATOM 546 N N . ALA A 1 70 ? -4.070 -6.787 2.473 1.00 95.25 70 ALA A N 1
ATOM 547 C CA . ALA A 1 70 ? -4.119 -5.725 3.463 1.00 95.25 70 ALA A CA 1
ATOM 548 C C . ALA A 1 70 ? -5.544 -5.383 3.922 1.00 95.25 70 ALA A C 1
ATOM 550 O O . ALA A 1 70 ? -5.774 -5.247 5.122 1.00 95.25 70 ALA A O 1
ATOM 551 N N . LEU A 1 71 ? -6.484 -5.291 2.977 1.00 93.69 71 LEU A N 1
ATOM 552 C CA . LEU A 1 71 ? -7.903 -5.057 3.245 1.00 93.69 71 LEU A CA 1
ATOM 553 C C . LEU A 1 71 ? -8.529 -6.202 4.046 1.00 93.69 71 LEU A C 1
ATOM 555 O O . LEU A 1 71 ? -9.291 -5.936 4.965 1.00 93.69 71 LEU A O 1
ATOM 559 N N . GLN A 1 72 ? -8.181 -7.454 3.745 1.00 93.44 72 GLN A N 1
ATOM 560 C CA . GLN A 1 72 ? -8.669 -8.620 4.491 1.00 93.44 72 GLN A CA 1
ATOM 561 C C . GLN A 1 72 ? -8.197 -8.615 5.947 1.00 93.44 72 GLN A C 1
ATOM 563 O O . GLN A 1 72 ? -8.966 -8.941 6.844 1.00 93.44 72 GLN A O 1
ATOM 568 N N . ALA A 1 73 ? -6.955 -8.203 6.205 1.00 93.00 73 ALA A N 1
ATOM 569 C CA . ALA A 1 73 ? -6.439 -8.149 7.570 1.00 93.00 73 ALA A CA 1
ATOM 570 C C . ALA A 1 73 ? -7.177 -7.126 8.452 1.00 93.00 73 ALA A C 1
ATOM 572 O O . ALA A 1 73 ? -7.310 -7.359 9.647 1.00 93.00 73 ALA A O 1
ATOM 573 N N . VAL A 1 74 ? -7.682 -6.026 7.876 1.00 94.00 74 VAL A N 1
ATOM 574 C CA . VAL A 1 74 ? -8.449 -5.023 8.635 1.00 94.00 74 VAL A CA 1
ATOM 575 C C . VAL A 1 74 ? -9.937 -5.384 8.760 1.00 94.00 74 VAL A C 1
ATOM 577 O O . VAL A 1 74 ? -10.657 -4.733 9.508 1.00 94.00 74 VAL A O 1
ATOM 580 N N . GLU A 1 75 ? -10.444 -6.413 8.066 1.00 91.38 75 GLU A N 1
ATOM 581 C CA . GLU A 1 75 ? -11.871 -6.783 8.148 1.00 91.38 75 GLU A CA 1
ATOM 582 C C . GLU A 1 75 ? -12.305 -7.212 9.554 1.00 91.38 75 GLU A C 1
ATOM 584 O O . GLU A 1 75 ? -13.465 -6.992 9.911 1.00 91.38 75 GLU A O 1
ATOM 589 N N . GLY A 1 76 ? -11.386 -7.795 10.332 1.00 89.38 76 GLY A N 1
ATOM 590 C CA . GLY A 1 76 ? -11.610 -8.202 11.722 1.00 89.38 76 GLY A CA 1
ATOM 591 C C . GLY A 1 76 ? -11.530 -7.066 12.746 1.00 89.38 76 GLY A C 1
ATOM 592 O O . GLY A 1 76 ? -11.860 -7.290 13.907 1.00 89.38 76 GLY A O 1
ATOM 593 N N . GLU A 1 77 ? -11.111 -5.871 12.328 1.00 93.94 77 GLU A N 1
ATOM 594 C CA . GLU A 1 77 ? -11.004 -4.694 13.191 1.00 93.94 77 GLU A CA 1
ATOM 595 C C . GLU A 1 77 ? -12.343 -3.948 13.306 1.00 93.94 77 GLU A C 1
ATOM 597 O O . GLU A 1 77 ? -13.300 -4.192 12.557 1.00 93.94 77 GLU A O 1
ATOM 602 N N . ASP A 1 78 ? -12.410 -3.002 14.244 1.00 93.25 78 ASP A N 1
ATOM 603 C CA . ASP A 1 78 ? -13.587 -2.156 14.415 1.00 93.25 78 ASP A CA 1
ATOM 604 C C . ASP A 1 78 ? -13.864 -1.249 13.193 1.00 93.25 78 ASP A C 1
ATOM 606 O O . ASP A 1 78 ? -13.075 -1.107 12.249 1.00 93.25 78 ASP A O 1
ATOM 610 N N . LEU A 1 79 ? -15.050 -0.634 13.189 1.00 95.19 79 LEU A N 1
ATOM 611 C CA . LEU A 1 79 ? -15.485 0.232 12.093 1.00 95.19 79 LEU A CA 1
ATOM 612 C C . LEU A 1 79 ? -14.557 1.442 11.904 1.00 95.19 79 LEU A C 1
ATOM 614 O O . LEU A 1 79 ? -14.374 1.894 10.770 1.00 95.19 79 LEU A O 1
ATOM 618 N N . GLU A 1 80 ? -13.984 1.964 12.987 1.00 94.19 80 GLU A N 1
ATOM 619 C CA . GLU A 1 80 ? -13.111 3.132 12.952 1.00 94.19 80 GLU A CA 1
ATOM 620 C C . GLU A 1 80 ? -11.803 2.793 12.231 1.00 94.19 80 GLU A C 1
ATOM 622 O O . GLU A 1 80 ? -11.463 3.448 11.244 1.00 94.19 80 GLU A O 1
ATOM 627 N N . ALA A 1 81 ? -11.129 1.718 12.637 1.00 93.12 81 ALA A N 1
ATOM 628 C CA . ALA A 1 81 ? -9.902 1.234 12.019 1.00 93.12 81 ALA A CA 1
ATOM 629 C C . ALA A 1 81 ? -10.110 0.889 10.537 1.00 93.12 81 ALA A C 1
ATOM 631 O O . ALA A 1 81 ? -9.315 1.284 9.682 1.00 93.12 81 ALA A O 1
ATOM 632 N N . ARG A 1 82 ? -11.221 0.228 10.193 1.00 94.81 82 ARG A N 1
ATOM 633 C CA . ARG A 1 82 ? -11.570 -0.074 8.794 1.00 94.81 82 ARG A CA 1
ATOM 634 C C . ARG A 1 82 ? -11.761 1.183 7.948 1.00 94.81 82 ARG A C 1
ATOM 636 O O . ARG A 1 82 ? -11.340 1.217 6.789 1.00 94.81 82 ARG A O 1
ATOM 643 N N . THR A 1 83 ? -12.411 2.199 8.510 1.00 94.50 83 THR A N 1
ATOM 644 C CA . THR A 1 83 ? -12.671 3.474 7.828 1.00 94.50 83 THR A CA 1
ATOM 645 C C . THR A 1 83 ? -11.381 4.263 7.643 1.00 94.50 83 THR A C 1
ATOM 647 O O . THR A 1 83 ? -11.100 4.726 6.539 1.00 94.50 83 THR A O 1
ATOM 650 N N . GLN A 1 84 ? -10.561 4.354 8.690 1.00 93.62 84 GLN A N 1
ATOM 651 C CA . GLN A 1 84 ? -9.265 5.028 8.640 1.00 93.62 84 GLN A CA 1
ATOM 652 C C . GLN A 1 84 ? -8.318 4.360 7.645 1.00 93.62 84 GLN A C 1
ATOM 654 O O . GLN A 1 84 ? -7.691 5.053 6.847 1.00 93.62 84 GLN A O 1
ATOM 659 N N . PHE A 1 85 ? -8.255 3.024 7.632 1.00 95.06 85 PHE A N 1
ATOM 660 C CA . PHE A 1 85 ? -7.427 2.300 6.672 1.00 95.06 85 PHE A CA 1
ATOM 661 C C . PHE A 1 85 ? -7.865 2.584 5.234 1.00 95.06 85 PHE A C 1
ATOM 663 O O . PHE A 1 85 ? -7.029 2.911 4.400 1.00 95.06 85 PHE A O 1
ATOM 670 N N . ARG A 1 86 ? -9.173 2.532 4.946 1.00 93.31 86 ARG A N 1
ATOM 671 C CA . ARG A 1 86 ? -9.702 2.841 3.608 1.00 93.31 86 ARG A CA 1
ATOM 672 C C . ARG A 1 86 ? -9.390 4.275 3.186 1.00 93.31 86 ARG A C 1
ATOM 674 O O . ARG A 1 86 ? -8.923 4.469 2.073 1.00 93.31 86 ARG A O 1
ATOM 681 N N . SER A 1 87 ? -9.597 5.241 4.079 1.00 92.50 87 SER A N 1
ATOM 682 C CA . SER A 1 87 ? -9.295 6.649 3.810 1.00 92.50 87 SER A CA 1
ATOM 683 C C . SER A 1 87 ? -7.813 6.889 3.530 1.00 92.50 87 SER A C 1
ATOM 685 O O . SER A 1 87 ? -7.487 7.818 2.805 1.00 92.50 87 SER A O 1
ATOM 687 N N . ALA A 1 88 ? -6.913 6.080 4.092 1.00 90.69 88 ALA A N 1
ATOM 688 C CA . ALA A 1 88 ? -5.482 6.212 3.850 1.00 90.69 88 ALA A CA 1
ATOM 689 C C . ALA A 1 88 ? -5.021 5.618 2.503 1.00 90.69 88 ALA A C 1
ATOM 691 O O . ALA A 1 88 ? -3.871 5.833 2.118 1.00 90.69 88 ALA A O 1
ATOM 692 N N . LEU A 1 89 ? -5.881 4.859 1.807 1.00 89.69 89 LEU A N 1
ATOM 693 C CA . LEU A 1 89 ? -5.608 4.301 0.475 1.00 89.69 89 LEU A CA 1
ATOM 694 C C . LEU A 1 89 ? -6.098 5.194 -0.681 1.00 89.69 89 LEU A C 1
ATOM 696 O O . LEU A 1 89 ? -5.801 4.871 -1.833 1.00 89.69 89 LEU A O 1
ATOM 700 N N . GLU A 1 90 ? -6.860 6.252 -0.388 1.00 80.62 90 GLU A N 1
ATOM 701 C CA . GLU A 1 90 ? -7.354 7.254 -1.352 1.00 80.62 90 GLU A CA 1
ATOM 702 C C . GLU A 1 90 ? -6.347 8.398 -1.549 1.00 80.62 90 GLU A C 1
ATOM 704 O O . GLU A 1 90 ? -6.177 8.822 -2.717 1.00 80.62 90 GLU A O 1
#

Solvent-accessible surface area (backbone atoms only — not comparable to full-atom values): 5410 Å² total; per-residue (Å²): 135,84,82,79,71,65,84,63,79,78,55,67,75,41,80,50,88,84,52,70,68,58,55,52,50,50,50,57,58,64,70,50,89,67,59,97,43,73,27,39,54,47,50,51,54,42,48,52,51,46,72,75,37,39,86,84,45,40,29,48,40,58,52,52,46,50,53,51,56,44,54,59,66,38,66,83,49,56,73,65,40,41,51,52,37,54,64,72,74,112

Sequence (90 aa):
MTITRDPLSSVVDAPLFIVPRVLDALRAYRERPRSANPAGAQLDALLDRLLAGVAAHPTKFWVMRQFRDALQAVEGEDLEARTQFRSALE